Protein AF-A0A969PXU8-F1 (afdb_monomer)

Mean predicted aligned error: 13.39 Å

pLDDT: mean 80.65, std 22.44, range [31.7, 98.56]

Solvent-accessible surface area (backbone atoms only — not comparable to full-atom values): 7880 Å² total; per-residue (Å²): 137,86,68,88,88,67,75,77,94,73,88,88,85,81,63,38,62,77,35,95,88,60,63,35,86,68,60,78,78,59,92,95,39,87,59,50,32,66,61,58,35,50,55,51,89,84,74,46,69,45,58,30,22,62,40,24,93,85,37,44,62,36,71,68,16,22,51,54,22,42,55,50,35,52,50,54,50,51,53,52,53,53,53,52,53,51,52,53,52,53,63,62,53,56,70,74,69,76,79,75,79,82,74,77,90,78,80,77,81,78,76,83,88,81,78,89,82,94,75,90,131

Secondary structure (DSSP, 8-state):
---TT---S------GGG-TTTSSSS----TT-TTHHHHHHSPBTTTB---SGGG-SSS-SSHHHHHHHHHHHHHHHHHHHHHHHHHHHHHHHHHHHSS-----S--PPPPP---------

Nearest PDB structures (foldseek):
  2e1m-assembly1_C-2  TM=8.974E-01  e=4.714E-04  Streptomyces sp. X-119-6
  7xe3-assembly1_A  TM=9.377E-01  e=6.406E-03  Homo sapiens
  7u6l-assembly1_A  TM=8.501E-01  e=4.534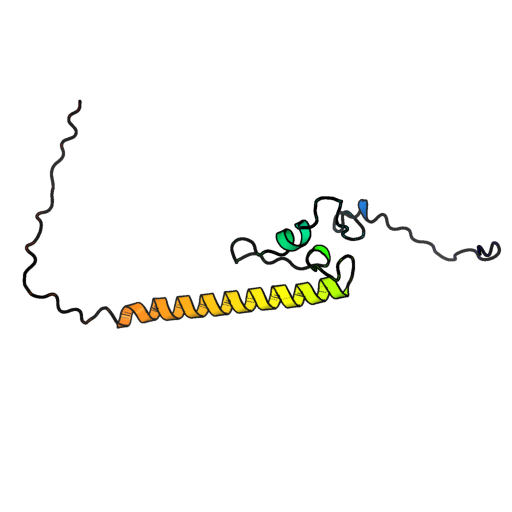E-02  Pseudomonas putida S16

Radius of gyration: 30.84 Å; Cα contacts (8 Å, |Δi|>4): 87; chains: 1; bounding box: 87×54×70 Å

Structure (mmCIF, N/CA/C/O backbone):
data_AF-A0A969PXU8-F1
#
_entry.id   AF-A0A969PXU8-F1
#
loop_
_atom_site.group_PDB
_atom_site.id
_atom_site.type_symbol
_atom_site.label_atom_id
_atom_site.label_alt_id
_atom_site.label_comp_id
_atom_site.label_asym_id
_atom_site.label_entity_id
_atom_site.label_seq_id
_atom_site.pdbx_PDB_ins_code
_atom_site.Cartn_x
_atom_site.Cartn_y
_atom_site.Cartn_z
_atom_site.occupancy
_atom_site.B_iso_or_equiv
_atom_site.auth_seq_id
_atom_site.auth_comp_id
_atom_site.auth_asym_id
_atom_site.auth_atom_id
_atom_site.pdbx_PDB_model_num
ATOM 1 N N . MET A 1 1 ? 29.656 -5.624 -17.798 1.00 49.03 1 MET A N 1
ATOM 2 C CA . MET A 1 1 ? 30.268 -6.638 -18.688 1.00 49.03 1 MET A CA 1
ATOM 3 C C . MET A 1 1 ? 29.172 -7.558 -19.209 1.00 49.03 1 MET A C 1
ATOM 5 O O . MET A 1 1 ? 28.490 -8.152 -18.389 1.00 49.03 1 MET A O 1
ATOM 9 N N . LYS A 1 2 ? 28.965 -7.652 -20.530 1.00 68.88 2 LYS A N 1
ATOM 10 C CA . LYS A 1 2 ? 28.112 -8.687 -21.147 1.00 68.88 2 LYS A CA 1
ATOM 11 C C . LYS A 1 2 ? 29.025 -9.839 -21.583 1.00 68.88 2 LYS A C 1
ATOM 13 O O . LYS A 1 2 ? 30.037 -9.561 -22.218 1.00 68.88 2 LYS A O 1
ATOM 18 N N . GLN A 1 3 ? 28.714 -11.084 -21.220 1.00 81.50 3 GLN A N 1
ATOM 19 C CA . GLN A 1 3 ? 29.463 -12.276 -21.643 1.00 81.50 3 GLN A CA 1
ATOM 20 C C . GLN A 1 3 ? 28.755 -12.911 -22.856 1.00 81.50 3 GLN A C 1
ATOM 22 O O . GLN A 1 3 ? 27.754 -13.594 -22.670 1.00 81.50 3 GLN A O 1
ATOM 27 N N . PRO A 1 4 ? 29.222 -12.678 -24.097 1.00 78.62 4 PRO A N 1
ATOM 28 C CA . PRO A 1 4 ? 28.472 -13.009 -25.317 1.00 78.62 4 PRO A CA 1
ATOM 29 C C . PRO A 1 4 ? 28.403 -14.508 -25.647 1.00 78.62 4 PRO A C 1
ATOM 31 O O . PRO A 1 4 ? 27.634 -14.899 -26.516 1.00 78.62 4 PRO A O 1
ATOM 34 N N . HIS A 1 5 ? 29.198 -15.345 -24.976 1.00 86.44 5 HIS A N 1
ATOM 35 C CA . HIS A 1 5 ? 29.208 -16.798 -25.176 1.00 86.44 5 HIS A CA 1
ATOM 36 C C . HIS A 1 5 ? 28.220 -17.543 -24.263 1.00 86.44 5 HIS A C 1
ATOM 38 O O . HIS A 1 5 ? 27.999 -18.735 -24.456 1.00 86.44 5 HIS A O 1
ATOM 44 N N . LEU A 1 6 ? 27.635 -16.866 -23.269 1.00 88.31 6 LEU A N 1
ATOM 45 C CA . LEU A 1 6 ? 26.601 -17.445 -22.418 1.00 88.31 6 LEU A CA 1
ATOM 46 C C . LEU A 1 6 ? 25.229 -17.204 -23.047 1.00 88.31 6 LEU A C 1
ATOM 48 O O . LEU A 1 6 ? 24.836 -16.061 -23.275 1.00 88.31 6 LEU A O 1
ATOM 52 N N . GLN A 1 7 ? 24.496 -18.287 -23.296 1.00 88.31 7 GLN A N 1
ATOM 53 C CA . GLN A 1 7 ? 23.106 -18.254 -23.750 1.00 88.31 7 GLN A CA 1
ATOM 54 C C . GLN A 1 7 ? 22.201 -18.684 -22.586 1.00 88.31 7 GLN A C 1
ATOM 56 O O . GLN A 1 7 ? 22.518 -19.676 -21.923 1.00 88.31 7 GLN A O 1
ATOM 61 N N . PRO A 1 8 ? 21.103 -17.966 -22.292 1.00 90.94 8 PRO A N 1
ATOM 62 C CA . PRO A 1 8 ? 20.192 -18.370 -21.229 1.00 90.94 8 PRO A CA 1
ATOM 63 C C . PRO A 1 8 ? 19.461 -19.658 -21.622 1.00 90.94 8 PRO A C 1
ATOM 65 O O . PRO A 1 8 ? 18.854 -19.730 -22.686 1.00 90.94 8 PRO A O 1
ATOM 68 N N . THR A 1 9 ? 19.465 -20.661 -20.741 1.00 95.88 9 THR A N 1
ATOM 69 C CA . THR A 1 9 ? 18.656 -21.882 -20.925 1.00 95.88 9 THR A CA 1
ATOM 70 C C . THR A 1 9 ? 17.158 -21.585 -20.826 1.00 95.88 9 THR A C 1
ATOM 72 O O . THR A 1 9 ? 16.341 -22.253 -21.450 1.00 95.88 9 THR A O 1
ATOM 75 N N . GLN A 1 10 ? 16.793 -20.566 -20.044 1.00 95.94 10 GLN A N 1
ATOM 76 C CA . GLN A 1 10 ? 15.427 -20.091 -19.871 1.00 95.94 10 GLN A CA 1
ATOM 77 C C . GLN A 1 10 ? 15.443 -18.587 -19.585 1.00 95.94 10 GLN A C 1
ATOM 79 O O . GLN A 1 10 ? 16.328 -18.090 -18.886 1.00 95.94 10 GLN A O 1
ATOM 84 N N . ALA A 1 11 ? 14.444 -17.874 -20.097 1.00 94.00 11 ALA A N 1
ATOM 85 C CA . ALA A 1 11 ? 14.200 -16.472 -19.789 1.00 94.00 11 ALA A CA 1
ATOM 86 C C . ALA A 1 11 ? 12.705 -16.253 -19.535 1.00 94.00 11 ALA A C 1
ATOM 88 O O . ALA A 1 11 ? 11.861 -16.846 -20.206 1.00 94.00 11 ALA A O 1
ATOM 89 N N . GLN A 1 12 ? 12.390 -15.402 -18.562 1.00 95.19 12 GLN A N 1
ATOM 90 C CA . GLN A 1 12 ? 11.034 -14.950 -18.272 1.00 95.19 12 GLN A CA 1
ATOM 91 C C . GLN A 1 1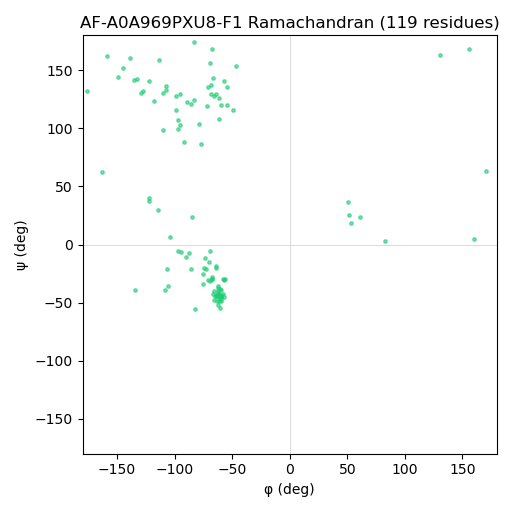2 ? 11.039 -13.438 -18.110 1.00 95.19 12 GLN A C 1
ATOM 93 O O . GLN A 1 12 ? 11.978 -12.860 -17.561 1.00 95.19 12 GLN A O 1
ATOM 98 N N . LEU A 1 13 ? 9.977 -12.812 -18.599 1.00 95.69 13 LEU A N 1
ATOM 99 C CA . LEU A 1 13 ? 9.755 -11.384 -18.496 1.00 95.69 13 LEU A CA 1
ATOM 100 C C . LEU A 1 13 ? 8.353 -11.174 -17.934 1.00 95.69 13 LEU A C 1
ATOM 102 O O . LEU A 1 13 ? 7.395 -11.772 -18.417 1.00 95.69 13 LEU A O 1
ATOM 106 N N . HIS A 1 14 ? 8.254 -10.334 -16.909 1.00 94.94 14 HIS A N 1
ATOM 107 C CA . HIS A 1 14 ? 6.992 -9.986 -16.270 1.00 94.94 14 HIS A CA 1
ATOM 108 C C . HIS A 1 14 ? 6.729 -8.492 -16.429 1.00 94.94 14 HIS A C 1
ATOM 110 O O . HIS A 1 14 ? 7.541 -7.658 -16.022 1.00 94.94 14 HIS A O 1
ATOM 116 N N . HIS A 1 15 ? 5.581 -8.165 -17.015 1.00 96.44 15 HIS A N 1
ATOM 117 C CA . HIS A 1 15 ? 5.099 -6.799 -17.157 1.00 96.44 15 HIS A CA 1
ATOM 118 C C . HIS A 1 15 ? 4.219 -6.439 -15.956 1.00 96.44 15 HIS A C 1
ATOM 120 O O . HIS A 1 15 ? 3.008 -6.617 -15.987 1.00 96.44 15 HIS A O 1
ATOM 126 N N . TRP A 1 16 ? 4.829 -5.929 -14.884 1.00 96.44 16 TRP A N 1
ATOM 127 C CA . TRP A 1 16 ? 4.119 -5.596 -13.638 1.00 96.44 16 TRP A CA 1
ATOM 128 C C . TRP A 1 16 ? 2.975 -4.590 -13.808 1.00 96.44 16 TRP A C 1
ATOM 130 O O . TRP A 1 16 ? 1.996 -4.649 -13.073 1.00 96.44 16 TRP A O 1
ATOM 140 N N . ASN A 1 17 ? 3.082 -3.686 -14.783 1.00 96.50 17 ASN A N 1
ATOM 141 C CA . ASN A 1 17 ? 2.036 -2.704 -15.077 1.00 96.50 17 ASN A CA 1
ATOM 142 C C . ASN A 1 17 ? 0.755 -3.350 -15.628 1.00 96.50 17 ASN A C 1
ATOM 144 O O . ASN A 1 17 ? -0.325 -2.800 -15.434 1.00 96.50 17 ASN A O 1
ATOM 148 N N . ASP A 1 18 ? 0.885 -4.503 -16.289 1.00 97.00 18 ASP A N 1
ATOM 149 C CA . ASP A 1 18 ? -0.226 -5.212 -16.931 1.00 97.00 18 ASP A CA 1
ATOM 150 C C . ASP A 1 18 ? -0.830 -6.287 -16.012 1.00 97.00 18 ASP A C 1
ATOM 152 O O . ASP A 1 18 ? -1.845 -6.899 -16.344 1.00 97.00 18 ASP A O 1
ATOM 156 N N . ASP A 1 19 ? -0.214 -6.534 -14.851 1.00 97.31 19 ASP A N 1
ATOM 157 C CA . ASP A 1 19 ? -0.726 -7.476 -13.862 1.00 97.31 19 ASP A CA 1
ATOM 158 C C . ASP A 1 19 ? -1.986 -6.890 -13.185 1.00 97.31 19 ASP A C 1
ATOM 160 O O . ASP A 1 19 ? -1.889 -5.856 -12.513 1.00 97.31 19 ASP A O 1
ATOM 164 N N . PRO A 1 20 ? -3.163 -7.544 -13.298 1.00 97.25 20 PRO A N 1
ATOM 165 C CA . PRO A 1 20 ? -4.431 -7.034 -12.767 1.00 97.25 20 PRO A CA 1
ATOM 166 C C . PRO A 1 20 ? -4.510 -7.026 -11.233 1.00 97.25 20 PRO A C 1
ATOM 168 O O . PRO A 1 20 ? -5.501 -6.553 -10.671 1.00 97.25 20 PRO A O 1
ATOM 171 N N . PHE A 1 21 ? -3.506 -7.572 -10.547 1.00 96.12 21 PHE A N 1
ATOM 172 C CA . PHE A 1 21 ? -3.399 -7.565 -9.092 1.00 96.12 21 PHE A CA 1
ATOM 173 C C . PHE A 1 21 ? -2.339 -6.588 -8.575 1.00 96.12 21 PHE A C 1
ATOM 175 O O . PHE A 1 21 ? -2.420 -6.195 -7.411 1.00 96.12 21 PHE A O 1
ATOM 182 N N . ALA A 1 22 ? -1.373 -6.184 -9.407 1.00 94.88 22 ALA A N 1
ATOM 183 C CA . ALA A 1 22 ? -0.281 -5.299 -8.998 1.00 94.88 22 ALA A CA 1
ATOM 184 C C . ALA A 1 22 ? -0.393 -3.883 -9.583 1.00 94.88 22 ALA A C 1
ATOM 186 O O . ALA A 1 22 ? -0.117 -2.915 -8.876 1.00 94.88 22 ALA A O 1
ATOM 187 N N . TYR A 1 23 ? -0.811 -3.747 -10.849 1.00 95.25 23 TYR A N 1
ATOM 188 C CA . TYR A 1 23 ? -0.883 -2.475 -11.591 1.00 95.25 23 TYR A CA 1
ATOM 189 C C . TYR A 1 23 ? 0.425 -1.657 -11.602 1.00 95.25 23 TYR A C 1
ATOM 191 O O . TYR A 1 23 ? 0.422 -0.451 -11.852 1.00 95.25 23 TYR A O 1
ATOM 199 N N . GLY A 1 24 ? 1.556 -2.296 -11.311 1.00 95.31 24 GLY A N 1
ATOM 200 C CA . GLY A 1 24 ? 2.847 -1.654 -11.116 1.00 95.31 24 GLY A CA 1
ATOM 201 C C . GLY A 1 24 ? 3.776 -2.499 -10.251 1.00 95.31 24 GLY A C 1
ATOM 202 O O . GLY A 1 24 ? 3.369 -3.487 -9.648 1.00 95.31 24 GLY A O 1
ATOM 203 N N . ALA A 1 25 ? 5.056 -2.124 -10.213 1.00 94.06 25 ALA A N 1
ATOM 204 C CA . ALA A 1 25 ? 6.060 -2.875 -9.459 1.00 94.06 25 ALA A CA 1
ATOM 205 C C . ALA A 1 25 ? 6.068 -2.506 -7.966 1.00 94.06 25 ALA A C 1
ATOM 207 O O . ALA A 1 25 ? 5.951 -3.374 -7.107 1.00 94.06 25 ALA A O 1
ATOM 208 N N . TYR A 1 26 ? 6.233 -1.220 -7.655 1.00 91.75 26 TYR A N 1
ATOM 209 C CA . TYR A 1 26 ? 6.305 -0.711 -6.285 1.00 91.75 26 TYR A CA 1
ATOM 210 C C . TYR A 1 26 ? 5.969 0.781 -6.226 1.00 91.75 26 TYR A C 1
ATOM 212 O O . TYR A 1 26 ? 6.011 1.503 -7.224 1.00 91.75 26 TYR A O 1
ATOM 220 N N . THR A 1 27 ? 5.646 1.251 -5.025 1.00 93.06 27 THR A N 1
ATOM 221 C CA . THR A 1 27 ? 5.111 2.592 -4.782 1.00 93.06 27 THR A CA 1
ATOM 222 C C . THR A 1 27 ? 6.209 3.640 -4.691 1.00 93.06 27 THR A C 1
ATOM 224 O O . THR A 1 27 ? 7.026 3.595 -3.775 1.00 93.06 27 THR A O 1
ATOM 227 N N . TYR A 1 28 ? 6.147 4.684 -5.508 1.00 92.69 28 TYR A N 1
ATOM 228 C CA . TYR A 1 28 ? 6.958 5.891 -5.333 1.00 92.69 28 TYR A CA 1
ATOM 229 C C . TYR A 1 28 ? 6.073 7.096 -4.993 1.00 92.69 28 TYR A C 1
ATOM 231 O O . TYR A 1 28 ? 4.872 7.093 -5.261 1.00 92.69 28 TYR A O 1
ATOM 239 N N . THR A 1 29 ? 6.668 8.129 -4.400 1.00 93.12 29 THR A N 1
ATOM 240 C CA . THR A 1 29 ? 5.966 9.383 -4.108 1.00 93.12 29 THR A CA 1
ATOM 241 C C . THR A 1 29 ? 6.301 10.403 -5.199 1.00 93.12 29 THR A C 1
ATOM 243 O O . THR A 1 29 ? 7.473 10.766 -5.321 1.00 93.12 29 THR A O 1
ATOM 246 N N . PRO A 1 30 ? 5.333 10.859 -6.014 1.00 93.88 30 PRO A N 1
ATOM 247 C CA . PRO A 1 30 ? 5.581 11.940 -6.959 1.00 93.88 30 PRO A CA 1
ATOM 248 C C . PRO A 1 30 ? 5.805 13.275 -6.220 1.00 93.88 30 PRO A C 1
ATOM 250 O O . PRO A 1 30 ? 5.334 13.434 -5.090 1.00 93.88 30 PRO A O 1
ATOM 253 N N . PRO A 1 31 ? 6.497 14.252 -6.836 1.00 96.25 31 PRO A N 1
ATOM 254 C CA . PRO A 1 31 ? 6.661 15.583 -6.251 1.00 96.25 31 PRO A CA 1
ATOM 255 C C . PRO A 1 31 ? 5.312 16.228 -5.898 1.00 96.25 31 PRO A C 1
ATOM 257 O O . PRO A 1 31 ? 4.382 16.175 -6.703 1.00 96.25 31 PRO A O 1
ATOM 260 N N . GLY A 1 32 ? 5.204 16.836 -4.713 1.00 96.88 32 GLY A N 1
ATOM 261 C CA . GLY A 1 32 ? 3.970 17.466 -4.227 1.00 96.88 32 GLY A CA 1
ATOM 262 C C . GLY A 1 32 ? 2.960 16.508 -3.583 1.00 96.88 32 GLY A C 1
ATOM 263 O O . GLY A 1 32 ? 1.864 16.932 -3.222 1.00 96.88 32 GLY A O 1
ATOM 264 N N . ALA A 1 33 ? 3.293 15.220 -3.451 1.00 95.06 33 ALA A N 1
ATOM 265 C CA . ALA A 1 33 ? 2.453 14.206 -2.811 1.00 95.06 33 ALA A CA 1
ATOM 266 C C . ALA A 1 33 ? 3.072 13.654 -1.514 1.00 95.06 33 ALA A C 1
ATOM 268 O O . ALA A 1 33 ? 2.837 12.504 -1.143 1.00 95.06 33 ALA A O 1
ATOM 269 N N . GLU A 1 34 ? 3.864 14.458 -0.803 1.00 93.25 34 GLU A N 1
ATOM 270 C CA . GLU A 1 34 ? 4.648 14.041 0.368 1.00 93.25 34 GLU A CA 1
ATOM 271 C C . GLU A 1 34 ? 3.771 13.433 1.474 1.00 93.25 34 GLU A C 1
ATOM 273 O O . GLU A 1 34 ? 4.196 12.532 2.193 1.00 93.25 34 GLU A O 1
ATOM 278 N N . GLN A 1 35 ? 2.517 13.884 1.577 1.00 95.31 35 GLN A N 1
ATOM 279 C CA . GLN A 1 35 ? 1.551 13.417 2.575 1.00 95.31 35 GLN A CA 1
ATOM 280 C C . GLN A 1 35 ? 0.742 12.186 2.140 1.00 95.31 35 GLN A C 1
ATOM 282 O O . GLN A 1 35 ? -0.007 11.636 2.948 1.00 95.31 35 GLN A O 1
ATOM 287 N N . ALA A 1 36 ? 0.859 11.734 0.888 1.00 94.88 36 ALA A N 1
ATOM 288 C CA . ALA A 1 36 ? -0.017 10.699 0.338 1.00 94.88 36 ALA A CA 1
ATOM 289 C C . ALA A 1 36 ? 0.052 9.378 1.122 1.00 94.88 36 ALA A C 1
ATOM 291 O O . ALA A 1 36 ? -0.983 8.759 1.357 1.00 94.88 36 ALA A O 1
ATOM 292 N N . ARG A 1 37 ? 1.2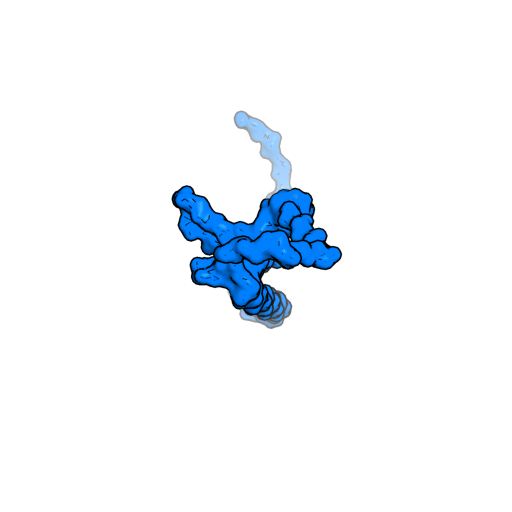45 8.972 1.580 1.00 94.81 37 ARG A N 1
ATOM 293 C CA . ARG A 1 37 ? 1.429 7.735 2.365 1.00 94.81 37 ARG A CA 1
ATOM 294 C C . ARG A 1 37 ? 0.751 7.812 3.723 1.00 94.81 37 ARG A C 1
ATOM 296 O O . ARG A 1 37 ? -0.010 6.913 4.0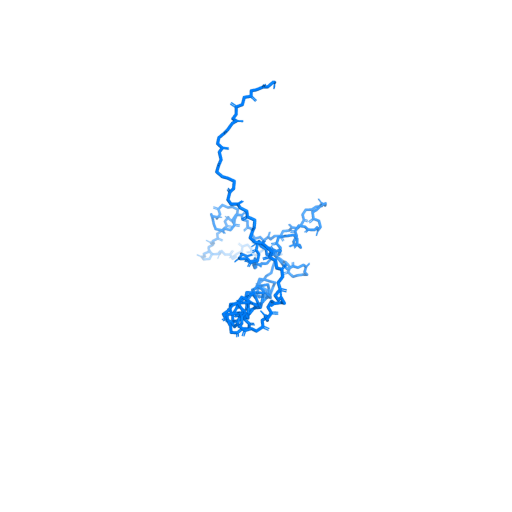74 1.00 94.81 37 ARG A O 1
ATOM 303 N N . TYR A 1 38 ? 0.967 8.916 4.436 1.00 94.88 38 TYR A N 1
ATOM 304 C CA . TYR A 1 38 ? 0.331 9.171 5.722 1.00 94.88 38 TYR A CA 1
ATOM 305 C C . TYR A 1 38 ? -1.197 9.138 5.606 1.00 94.88 38 TYR A C 1
ATOM 307 O O . TYR A 1 38 ? -1.871 8.499 6.413 1.00 94.88 38 TYR A O 1
ATOM 315 N N . LEU A 1 39 ? -1.745 9.788 4.573 1.00 95.94 39 LEU A N 1
ATOM 316 C CA . LEU A 1 39 ? -3.183 9.793 4.307 1.00 95.94 39 LEU A CA 1
ATOM 317 C C . LEU A 1 39 ? -3.704 8.391 3.964 1.00 95.94 39 LEU A C 1
ATOM 319 O O . LEU A 1 39 ? -4.723 7.973 4.510 1.00 95.94 39 LEU A O 1
ATOM 323 N N . LEU A 1 40 ? -2.991 7.645 3.115 1.00 95.81 40 LEU A N 1
ATOM 324 C CA . LEU A 1 40 ? -3.341 6.273 2.738 1.00 95.81 40 LEU A CA 1
ATOM 325 C C . LEU A 1 40 ? -3.318 5.313 3.936 1.00 95.81 40 LEU A C 1
ATOM 327 O O . LEU A 1 40 ? -4.138 4.402 4.017 1.00 95.81 40 LEU A O 1
ATOM 331 N N . ALA A 1 41 ? -2.397 5.510 4.879 1.00 97.25 41 ALA A N 1
ATOM 332 C CA . ALA A 1 41 ? -2.279 4.676 6.068 1.00 97.25 41 ALA A CA 1
ATOM 333 C C . ALA A 1 41 ? -3.438 4.866 7.068 1.00 97.25 41 ALA A C 1
ATOM 335 O O . ALA A 1 41 ? -3.609 4.026 7.956 1.00 97.25 41 ALA A O 1
ATOM 336 N N . GLN A 1 42 ? -4.236 5.936 6.949 1.00 97.38 42 GLN A N 1
ATOM 337 C CA . GLN A 1 42 ? -5.300 6.228 7.909 1.00 97.38 42 GLN A CA 1
ATOM 338 C C . GLN A 1 42 ? -6.486 5.258 7.806 1.00 97.38 42 GLN A C 1
ATOM 340 O O . GLN A 1 42 ? -6.990 4.994 6.713 1.00 97.38 42 GLN A O 1
ATOM 345 N N . PRO A 1 43 ? -7.014 4.764 8.939 1.00 97.19 43 PRO A N 1
ATOM 346 C CA . PRO A 1 43 ? -8.166 3.875 8.923 1.00 97.19 43 PRO A CA 1
ATOM 347 C C . PRO A 1 43 ? -9.441 4.600 8.480 1.00 97.19 43 PRO A C 1
ATOM 349 O O . PRO A 1 43 ? -9.781 5.677 8.972 1.00 97.19 43 PRO A O 1
ATOM 352 N N . LEU A 1 44 ? -10.232 3.952 7.624 1.00 97.31 44 LEU A N 1
ATOM 353 C CA . LEU A 1 44 ? -11.527 4.468 7.196 1.00 97.31 44 LEU A CA 1
ATOM 354 C C . LEU A 1 44 ? -12.618 4.074 8.201 1.00 97.31 44 LEU A C 1
ATOM 356 O O . LEU A 1 44 ? -12.875 2.891 8.463 1.00 97.31 44 LEU A O 1
ATOM 360 N N . ALA A 1 45 ? -13.273 5.092 8.768 1.00 94.38 45 ALA A N 1
ATOM 361 C CA . ALA A 1 45 ? -14.388 4.973 9.712 1.00 94.38 45 ALA A CA 1
ATOM 362 C C . ALA A 1 45 ? -14.117 4.038 10.913 1.00 94.38 45 ALA A C 1
ATOM 364 O O . ALA A 1 45 ? -15.056 3.480 11.491 1.00 94.38 45 ALA A O 1
ATOM 365 N N . ASN A 1 46 ? -12.844 3.846 11.288 1.00 92.56 46 ASN A N 1
ATOM 366 C CA . ASN A 1 46 ? -12.407 2.888 12.313 1.00 92.56 46 ASN A CA 1
ATOM 367 C C . ASN A 1 46 ? -12.976 1.470 12.098 1.00 92.56 46 ASN A C 1
ATOM 369 O O . ASN A 1 46 ? -13.383 0.795 13.056 1.00 92.56 46 ASN A O 1
ATOM 373 N N . ARG A 1 47 ? -13.090 1.061 10.828 1.00 94.62 47 ARG A N 1
ATOM 374 C CA . ARG A 1 47 ? -13.652 -0.226 10.389 1.00 94.62 47 ARG A CA 1
ATOM 375 C C . ARG A 1 47 ? -12.790 -0.902 9.334 1.00 94.62 47 ARG A C 1
ATOM 377 O O . ARG A 1 47 ? -12.651 -2.118 9.390 1.00 94.62 47 ARG A O 1
ATOM 384 N N . VAL A 1 48 ? -12.233 -0.126 8.408 1.00 97.25 48 VAL A N 1
ATOM 385 C CA . VAL A 1 48 ? -11.284 -0.601 7.399 1.00 97.25 48 VAL A CA 1
ATOM 386 C C . VAL A 1 48 ? -9.916 -0.030 7.747 1.00 97.25 48 VAL A C 1
ATOM 388 O O . VAL A 1 48 ? -9.799 1.162 8.022 1.00 97.25 48 VAL A O 1
ATOM 391 N N . PHE A 1 49 ? -8.907 -0.892 7.770 1.00 98.06 49 PHE A N 1
ATOM 392 C CA . PHE A 1 49 ? -7.530 -0.556 8.117 1.00 98.06 49 PHE A CA 1
ATOM 393 C C . PHE A 1 49 ? -6.640 -0.936 6.938 1.00 98.06 49 PHE A C 1
ATOM 395 O O . PHE A 1 49 ? -6.871 -1.973 6.314 1.00 98.06 49 PHE A O 1
ATOM 402 N N . TRP A 1 50 ? -5.643 -0.107 6.641 1.00 98.00 50 TRP A N 1
ATOM 403 C CA . TRP A 1 50 ? -4.768 -0.293 5.487 1.00 98.00 50 TRP A CA 1
ATOM 404 C C . TRP A 1 50 ? -3.380 -0.760 5.916 1.00 98.00 50 TRP A C 1
ATOM 406 O O . TRP A 1 50 ? -2.786 -0.235 6.864 1.00 98.00 50 TRP A O 1
ATOM 416 N N . ALA A 1 51 ? -2.866 -1.739 5.180 1.00 98.00 51 ALA A N 1
ATOM 417 C CA . ALA A 1 51 ? -1.521 -2.276 5.306 1.00 98.00 51 ALA A CA 1
ATOM 418 C C . ALA A 1 51 ? -0.940 -2.525 3.912 1.00 98.00 51 ALA A C 1
ATOM 420 O O . ALA A 1 51 ? -1.680 -2.643 2.936 1.00 98.00 51 ALA A O 1
ATOM 421 N N . GLY A 1 52 ? 0.383 -2.621 3.838 1.00 97.44 52 GLY A N 1
ATOM 422 C CA . GLY A 1 52 ? 1.121 -2.783 2.592 1.00 97.44 52 GLY A CA 1
ATOM 423 C C . GLY A 1 52 ? 2.258 -1.777 2.495 1.00 97.44 52 GLY A C 1
ATOM 424 O O . GLY A 1 52 ? 2.282 -0.768 3.203 1.00 97.44 52 GLY A O 1
ATOM 425 N N . GLU A 1 53 ? 3.205 -2.048 1.600 1.00 97.31 53 GLU A N 1
ATOM 426 C CA . GLU A 1 53 ? 4.419 -1.238 1.443 1.00 97.31 53 GLU A CA 1
ATOM 427 C C . GLU A 1 53 ? 4.147 0.247 1.161 1.00 97.31 53 GLU A C 1
ATOM 429 O O . GLU A 1 53 ? 4.911 1.109 1.585 1.00 97.31 53 GLU A O 1
ATOM 434 N N . ALA A 1 54 ? 3.023 0.562 0.514 1.00 96.75 54 ALA A N 1
ATOM 435 C CA . ALA A 1 54 ? 2.605 1.925 0.218 1.00 96.75 54 ALA A CA 1
ATOM 436 C C . ALA A 1 54 ? 2.310 2.755 1.481 1.00 96.75 54 ALA A C 1
ATOM 438 O O . ALA A 1 54 ? 2.321 3.982 1.417 1.00 96.75 54 ALA A O 1
ATOM 439 N N . THR A 1 55 ? 2.058 2.092 2.615 1.00 96.94 55 THR A N 1
ATOM 440 C CA . THR A 1 55 ? 1.590 2.696 3.874 1.00 96.94 55 THR A CA 1
ATOM 441 C C . THR A 1 55 ? 2.677 2.828 4.946 1.00 96.94 55 THR A C 1
ATOM 443 O O . THR A 1 55 ? 2.361 3.163 6.088 1.00 96.94 55 THR A O 1
ATOM 446 N N . ASP A 1 56 ? 3.939 2.520 4.620 1.00 96.12 56 ASP A N 1
ATOM 447 C CA . ASP A 1 56 ? 5.085 2.782 5.500 1.00 96.12 56 ASP A CA 1
ATOM 448 C C . ASP A 1 56 ? 5.773 4.081 5.061 1.00 96.12 56 ASP A C 1
ATOM 450 O O . ASP A 1 56 ? 6.113 4.246 3.889 1.00 96.12 56 ASP A O 1
ATOM 454 N N . ASP A 1 57 ? 5.982 5.003 5.999 1.00 92.38 57 ASP A N 1
ATOM 455 C CA . ASP A 1 57 ? 6.585 6.307 5.706 1.00 92.38 57 ASP A CA 1
ATOM 456 C C . ASP A 1 57 ? 8.101 6.229 5.467 1.00 92.38 57 ASP A C 1
ATOM 458 O O . ASP A 1 57 ? 8.661 7.079 4.779 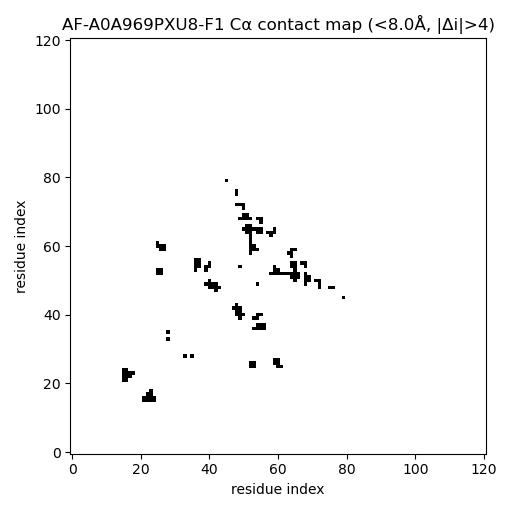1.00 92.38 57 ASP A O 1
ATOM 462 N N . LEU A 1 58 ? 8.781 5.222 6.026 1.00 92.62 58 LEU A N 1
ATOM 463 C CA . LEU A 1 58 ? 10.244 5.099 5.971 1.00 92.62 58 LEU A CA 1
ATOM 464 C C . LEU A 1 58 ? 10.697 4.009 5.006 1.00 92.62 58 LEU A C 1
ATOM 466 O O . LEU A 1 58 ? 11.737 4.120 4.365 1.00 92.62 58 LEU A O 1
ATOM 470 N N . TRP A 1 59 ? 9.920 2.938 4.938 1.00 93.75 59 TRP A N 1
ATOM 471 C CA . TRP A 1 59 ? 10.314 1.675 4.337 1.00 93.75 59 TRP A CA 1
ATOM 472 C C . TRP A 1 59 ? 9.373 1.270 3.205 1.00 93.75 59 TRP A C 1
ATOM 474 O O . TRP A 1 59 ? 9.014 0.103 3.056 1.00 93.75 59 TRP A O 1
ATOM 484 N N . PHE A 1 60 ? 8.952 2.236 2.401 1.00 93.44 60 PHE A N 1
ATOM 485 C CA . PHE A 1 60 ? 8.174 1.964 1.203 1.00 93.44 60 PHE A CA 1
ATOM 486 C C . PHE A 1 60 ? 8.989 1.234 0.128 1.00 93.44 60 PHE A C 1
ATOM 488 O O . PHE A 1 60 ? 10.210 1.124 0.230 1.00 93.44 60 PHE A O 1
ATOM 495 N N . SER A 1 61 ? 8.317 0.721 -0.907 1.00 95.44 61 SER A N 1
ATOM 496 C CA . SER A 1 61 ? 8.963 -0.062 -1.975 1.00 95.44 61 SER A CA 1
ATOM 497 C C . SER A 1 61 ? 9.653 -1.345 -1.480 1.00 95.44 61 SER A C 1
ATOM 499 O O . SER A 1 61 ? 10.619 -1.804 -2.090 1.00 95.44 61 SER A O 1
ATOM 501 N N . SER A 1 62 ? 9.233 -1.894 -0.332 1.00 96.88 62 SER A N 1
ATOM 502 C CA . SER A 1 62 ? 9.953 -2.975 0.345 1.00 96.88 62 SER A CA 1
ATOM 503 C C . SER A 1 62 ? 9.046 -3.994 1.039 1.00 96.88 62 SER A C 1
ATOM 505 O O . SER A 1 62 ? 7.972 -3.683 1.566 1.00 96.88 62 SER A O 1
ATOM 507 N N . VAL A 1 63 ? 9.552 -5.225 1.141 1.00 97.81 63 VAL A N 1
ATOM 508 C CA . VAL A 1 63 ? 8.887 -6.322 1.861 1.00 97.81 63 VAL A CA 1
ATOM 509 C C . VAL A 1 63 ? 8.810 -6.045 3.367 1.00 97.81 63 VAL A C 1
ATOM 511 O O . VAL A 1 63 ? 7.783 -6.309 3.991 1.00 97.81 63 VAL A O 1
ATOM 514 N N . HIS A 1 64 ? 9.859 -5.480 3.976 1.00 97.62 64 HIS A N 1
ATOM 515 C CA . HIS A 1 64 ? 9.844 -5.205 5.416 1.00 97.62 64 HIS A CA 1
ATOM 516 C C . HIS A 1 64 ? 8.867 -4.077 5.786 1.00 97.62 64 HIS A C 1
ATOM 518 O O . HIS A 1 64 ? 8.278 -4.122 6.865 1.00 97.62 64 HIS A O 1
ATOM 524 N N . GLY A 1 65 ? 8.642 -3.094 4.905 1.00 97.50 65 GLY A N 1
ATOM 525 C CA . GLY A 1 65 ? 7.600 -2.079 5.095 1.00 97.50 65 GLY A CA 1
ATOM 526 C C . GLY A 1 65 ? 6.197 -2.678 5.033 1.00 97.50 65 GLY A C 1
ATOM 527 O O . GLY A 1 65 ? 5.357 -2.394 5.890 1.00 97.50 65 GLY A O 1
ATOM 528 N N . ALA A 1 66 ? 5.952 -3.588 4.083 1.00 98.12 66 ALA A N 1
ATOM 529 C CA . ALA A 1 66 ? 4.694 -4.334 4.021 1.00 98.12 66 ALA A CA 1
ATOM 530 C C . ALA A 1 66 ? 4.446 -5.151 5.303 1.00 98.12 66 ALA A C 1
ATOM 532 O O . ALA A 1 66 ? 3.354 -5.107 5.868 1.00 98.12 66 ALA A O 1
ATOM 533 N N . TYR A 1 67 ? 5.475 -5.832 5.813 1.00 98.44 67 TYR A N 1
ATOM 534 C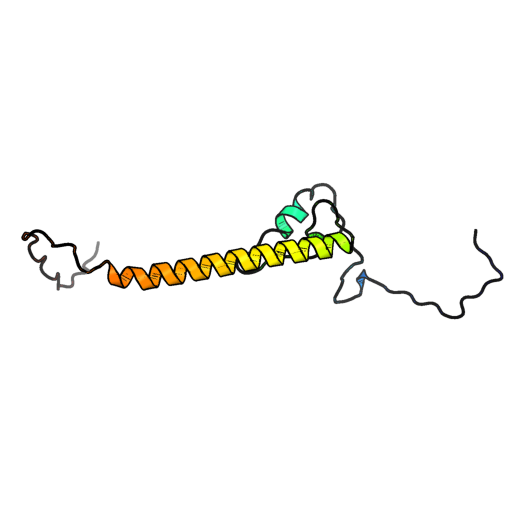 CA . TYR A 1 67 ? 5.384 -6.593 7.060 1.00 98.44 67 TYR A CA 1
ATOM 535 C C . TYR A 1 67 ? 5.062 -5.696 8.269 1.00 98.44 67 TYR A C 1
ATOM 537 O O . TYR A 1 67 ? 4.083 -5.925 8.983 1.00 98.44 67 TYR A O 1
ATOM 545 N N . ARG A 1 68 ? 5.841 -4.623 8.467 1.00 98.12 68 ARG A N 1
ATOM 546 C CA . ARG A 1 68 ? 5.671 -3.679 9.587 1.00 98.12 68 ARG A CA 1
ATOM 547 C C . ARG A 1 68 ? 4.287 -3.036 9.607 1.00 98.12 68 ARG A C 1
ATOM 549 O O . ARG A 1 68 ? 3.678 -2.885 10.668 1.00 98.12 68 ARG A O 1
ATOM 556 N N . THR A 1 69 ? 3.783 -2.642 8.440 1.00 98.38 69 THR A N 1
ATOM 557 C CA . THR A 1 69 ? 2.451 -2.035 8.317 1.00 98.38 69 THR A CA 1
ATOM 558 C C . THR A 1 69 ? 1.333 -3.049 8.540 1.00 98.38 69 THR A C 1
ATOM 560 O O . THR A 1 69 ? 0.306 -2.689 9.113 1.00 98.38 69 THR A O 1
ATOM 563 N N . GLY A 1 70 ? 1.551 -4.324 8.204 1.00 98.44 70 GLY A N 1
ATOM 564 C CA . GLY A 1 70 ? 0.672 -5.426 8.595 1.00 98.44 70 GLY A CA 1
ATOM 565 C C . GLY A 1 70 ? 0.550 -5.563 10.116 1.00 98.44 70 GLY A C 1
ATOM 566 O O . GLY A 1 70 ? -0.560 -5.577 10.652 1.00 98.44 70 GLY A O 1
ATOM 567 N N . GLU A 1 71 ? 1.675 -5.570 10.837 1.00 98.56 71 GLU A N 1
ATOM 568 C CA . GLU A 1 71 ? 1.670 -5.594 12.308 1.00 98.56 71 GLU A CA 1
ATOM 569 C C . GLU A 1 71 ? 1.004 -4.348 12.911 1.00 98.56 71 GLU A C 1
ATOM 571 O O . GLU A 1 71 ? 0.306 -4.438 13.927 1.00 98.56 71 GLU A O 1
ATOM 576 N N . ARG A 1 72 ? 1.208 -3.174 12.298 1.00 98.12 72 ARG A N 1
ATOM 577 C CA . ARG A 1 72 ? 0.537 -1.925 12.687 1.00 98.12 72 ARG A CA 1
ATOM 578 C C . ARG A 1 72 ? -0.982 -2.052 12.549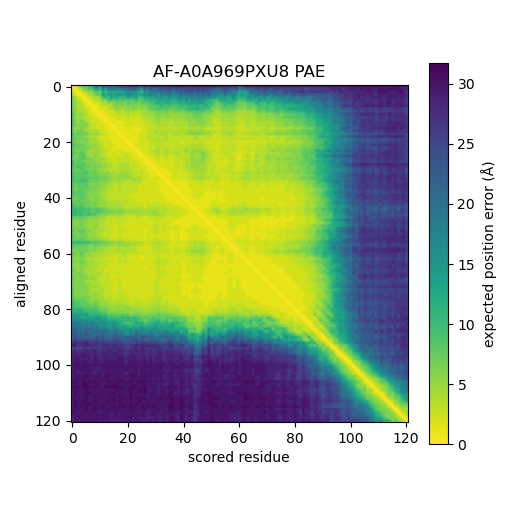 1.00 98.12 72 ARG A C 1
ATOM 580 O O . ARG A 1 72 ? -1.683 -1.856 13.541 1.00 98.12 72 ARG A O 1
ATOM 587 N N . ALA A 1 73 ? -1.483 -2.433 11.375 1.00 98.25 73 ALA A N 1
ATOM 588 C CA . ALA A 1 73 ? -2.917 -2.579 11.129 1.00 98.25 73 ALA A CA 1
ATOM 589 C C . ALA A 1 73 ? -3.556 -3.637 12.048 1.00 98.25 73 ALA A C 1
ATOM 591 O O . ALA A 1 73 ? -4.641 -3.424 12.589 1.00 98.25 73 ALA A O 1
ATOM 592 N N . ALA A 1 74 ? -2.861 -4.749 12.315 1.00 98.31 74 ALA A N 1
ATOM 593 C CA . ALA A 1 74 ? -3.322 -5.757 13.269 1.00 98.31 74 ALA A CA 1
ATOM 594 C C . ALA A 1 74 ? -3.496 -5.178 14.686 1.00 98.31 74 ALA A C 1
ATOM 596 O O . ALA A 1 74 ? -4.518 -5.420 15.338 1.00 98.31 74 ALA A O 1
ATOM 597 N N . ARG A 1 75 ? -2.538 -4.368 15.160 1.00 98.25 75 ARG A N 1
ATOM 598 C CA . ARG A 1 75 ? -2.638 -3.673 16.456 1.00 98.25 75 ARG A CA 1
ATOM 599 C C . ARG A 1 75 ? -3.810 -2.692 16.497 1.00 98.25 75 ARG A C 1
ATOM 601 O O . ARG A 1 75 ? -4.539 -2.672 17.489 1.00 98.25 75 ARG A O 1
ATOM 608 N N . GLU A 1 76 ? -4.028 -1.929 15.430 1.00 97.62 76 GLU A N 1
ATOM 609 C CA . GLU A 1 76 ? -5.158 -0.996 15.310 1.00 97.62 76 GLU A CA 1
ATOM 610 C C . GLU A 1 76 ? -6.512 -1.728 15.386 1.00 97.62 76 GLU A C 1
ATOM 612 O O . GLU A 1 76 ? -7.403 -1.331 16.147 1.00 97.62 76 GLU A O 1
ATOM 617 N N . ILE A 1 77 ? -6.646 -2.859 14.682 1.00 97.75 77 ILE A N 1
ATOM 618 C CA . ILE A 1 77 ? -7.840 -3.715 14.725 1.00 97.75 77 ILE A CA 1
ATOM 619 C C . ILE A 1 77 ? -8.072 -4.259 16.139 1.00 97.75 77 ILE A C 1
ATOM 621 O O . ILE A 1 77 ? -9.187 -4.169 16.662 1.00 97.75 77 ILE A O 1
ATOM 625 N N . MET A 1 78 ? -7.036 -4.803 16.786 1.00 97.44 78 MET A N 1
ATOM 626 C CA . MET A 1 78 ? -7.151 -5.345 18.144 1.00 97.44 78 MET A CA 1
ATOM 627 C C . MET A 1 78 ? -7.589 -4.275 19.148 1.00 97.44 78 MET A C 1
ATOM 629 O O . MET A 1 78 ? -8.510 -4.513 19.936 1.00 97.44 78 MET A O 1
ATOM 633 N N . ALA A 1 79 ? -6.995 -3.080 19.082 1.00 95.81 79 ALA A N 1
ATOM 634 C CA . ALA A 1 79 ? -7.384 -1.948 19.917 1.00 95.81 79 ALA A CA 1
ATOM 635 C C . ALA A 1 79 ? -8.857 -1.567 19.693 1.00 95.81 79 ALA A C 1
ATOM 637 O O . ALA A 1 79 ? -9.621 -1.403 20.652 1.00 95.81 79 ALA A O 1
ATOM 638 N N . ARG A 1 80 ? -9.302 -1.514 18.431 1.00 95.50 80 ARG A N 1
ATOM 639 C CA . ARG A 1 80 ? -10.693 -1.201 18.084 1.00 95.50 80 ARG A CA 1
ATOM 640 C C . ARG A 1 80 ? -11.679 -2.244 18.610 1.00 95.50 80 ARG A C 1
ATOM 642 O O . ARG A 1 80 ? -12.739 -1.881 19.136 1.00 95.50 80 ARG A O 1
ATOM 649 N N . VAL A 1 81 ? -11.352 -3.529 18.480 1.00 94.44 81 VAL A N 1
ATOM 650 C CA . VAL A 1 81 ? -12.175 -4.635 18.991 1.00 94.44 81 VAL A CA 1
ATOM 651 C C . VAL A 1 81 ? -12.267 -4.576 20.516 1.00 94.44 81 VAL A C 1
ATOM 653 O O . VAL A 1 81 ? -13.367 -4.698 21.064 1.00 94.44 81 VAL A O 1
ATOM 656 N N . ALA A 1 82 ? -11.151 -4.332 21.206 1.00 92.25 82 ALA A N 1
ATOM 657 C CA . ALA A 1 82 ? -11.125 -4.178 22.658 1.00 92.25 82 ALA A CA 1
ATOM 658 C C . ALA A 1 82 ? -12.007 -3.007 23.124 1.00 92.25 82 ALA A C 1
ATOM 660 O O . ALA A 1 82 ? -12.857 -3.181 24.001 1.00 92.25 82 ALA A O 1
ATOM 661 N N . GLN A 1 83 ? -11.897 -1.843 22.476 1.00 89.44 83 GLN A N 1
ATOM 662 C CA . GLN A 1 83 ? -12.730 -0.676 22.776 1.00 89.44 83 GLN A CA 1
ATOM 663 C C . GLN A 1 83 ? -14.224 -0.968 22.567 1.00 89.44 83 GLN A C 1
ATOM 665 O O . GLN A 1 83 ? -15.051 -0.638 23.419 1.00 89.44 83 GLN A O 1
ATOM 670 N N . LYS A 1 84 ? -14.587 -1.637 21.464 1.00 86.69 84 LYS A N 1
ATOM 671 C CA . LYS A 1 84 ? -15.982 -2.012 21.182 1.00 86.69 84 LYS A CA 1
ATOM 672 C C . LYS A 1 84 ? -16.537 -2.963 22.248 1.00 86.69 84 LYS A C 1
ATOM 674 O O . LYS A 1 84 ? -17.678 -2.798 22.677 1.00 86.69 84 LYS A O 1
ATOM 679 N N . ARG A 1 85 ? -15.734 -3.927 22.716 1.00 84.12 85 ARG A N 1
ATOM 680 C CA . ARG A 1 85 ? -16.111 -4.845 23.808 1.00 84.12 85 ARG A CA 1
ATOM 681 C C . ARG A 1 85 ? -16.383 -4.094 25.113 1.00 84.12 85 ARG A C 1
ATOM 683 O O . ARG A 1 85 ? -17.391 -4.364 25.766 1.00 84.12 85 ARG A O 1
ATOM 690 N N . LEU A 1 86 ? -15.533 -3.128 25.463 1.00 82.38 86 LEU A N 1
ATOM 691 C CA . LEU A 1 86 ? -15.727 -2.283 26.645 1.00 82.38 86 LEU A CA 1
ATOM 692 C C . LEU A 1 86 ? -17.013 -1.453 26.552 1.00 82.38 86 LEU A C 1
ATOM 694 O O . LEU A 1 86 ? -17.797 -1.447 27.500 1.00 82.38 86 LEU A O 1
ATOM 698 N N . GLN A 1 87 ? -17.273 -0.826 25.402 1.00 77.19 87 GLN A N 1
ATOM 699 C CA . GLN A 1 87 ? -18.494 -0.046 25.175 1.00 77.19 87 GLN A CA 1
ATOM 700 C C . GLN A 1 87 ? -19.763 -0.896 25.334 1.00 77.19 87 GLN A C 1
ATOM 702 O O . GLN A 1 87 ? -20.702 -0.476 26.007 1.00 77.19 87 GLN A O 1
ATOM 707 N N . ILE A 1 88 ? -19.786 -2.114 24.779 1.00 75.00 88 ILE A N 1
ATOM 708 C CA . ILE A 1 88 ? -20.927 -3.034 24.921 1.00 75.00 88 ILE A CA 1
ATOM 709 C C . ILE A 1 88 ? -21.146 -3.418 26.390 1.00 75.00 88 ILE A C 1
ATOM 711 O O . ILE A 1 88 ? -22.287 -3.446 26.852 1.00 75.00 88 ILE A O 1
ATOM 715 N N . ARG A 1 89 ? -20.068 -3.691 27.138 1.00 70.88 89 ARG A N 1
ATOM 716 C CA . ARG A 1 89 ? -20.156 -4.039 28.562 1.00 70.88 89 ARG A CA 1
ATOM 717 C C . ARG A 1 89 ? -20.734 -2.889 29.387 1.00 70.88 89 ARG A C 1
ATOM 719 O O . ARG A 1 89 ? -21.676 -3.114 30.137 1.00 70.88 89 ARG A O 1
ATOM 726 N N . VAL A 1 90 ? -20.230 -1.666 29.206 1.00 68.50 90 VAL A N 1
ATOM 727 C CA . VAL A 1 90 ? -20.749 -0.472 29.901 1.00 68.50 90 VAL A CA 1
ATOM 728 C C . VAL A 1 90 ? -22.224 -0.239 29.568 1.00 68.50 90 VAL A C 1
ATOM 730 O O . VAL A 1 90 ? -23.028 -0.003 30.469 1.00 68.50 90 VAL A O 1
ATOM 733 N N . ASN A 1 91 ? -22.611 -0.380 28.296 1.00 63.75 91 ASN A N 1
ATOM 734 C CA . ASN A 1 91 ? -23.994 -0.157 27.876 1.00 63.75 91 ASN A CA 1
ATOM 735 C C . ASN A 1 91 ? -24.967 -1.210 28.451 1.00 63.75 91 ASN A C 1
ATOM 737 O O . ASN A 1 91 ? -26.123 -0.905 28.731 1.00 63.75 91 ASN A O 1
ATOM 741 N N . ARG A 1 92 ? -24.494 -2.441 28.699 1.00 60.59 92 ARG A N 1
ATOM 742 C CA . ARG A 1 92 ? -25.271 -3.486 29.391 1.00 60.59 92 ARG A CA 1
ATOM 743 C C . ARG A 1 92 ? -25.380 -3.251 30.901 1.00 60.59 92 ARG A C 1
ATOM 745 O O . ARG A 1 92 ? -26.433 -3.518 31.469 1.00 60.59 92 ARG A O 1
ATOM 752 N N . SER A 1 93 ? -24.351 -2.695 31.541 1.00 54.91 93 SER A N 1
ATOM 753 C CA . SER A 1 93 ? -24.379 -2.352 32.973 1.00 54.91 93 SER A CA 1
ATOM 754 C C . SER A 1 93 ? -25.219 -1.108 33.297 1.00 54.91 93 SER A C 1
ATOM 756 O O . SER A 1 93 ? -25.669 -0.953 34.432 1.00 54.91 93 SER A O 1
ATOM 758 N N . CYS A 1 94 ? -25.488 -0.240 32.315 1.00 46.78 94 CYS A N 1
ATOM 759 C CA . CYS A 1 94 ? -26.295 0.975 32.499 1.00 46.78 94 CYS A CA 1
ATOM 760 C C . CYS A 1 94 ? -27.765 0.682 32.889 1.00 46.78 94 CYS A C 1
ATOM 762 O O . CYS A 1 94 ? -28.436 1.526 33.483 1.00 46.78 94 CYS A O 1
ATOM 764 N N . TRP A 1 95 ? -28.254 -0.543 32.658 1.00 45.75 95 TRP A N 1
AT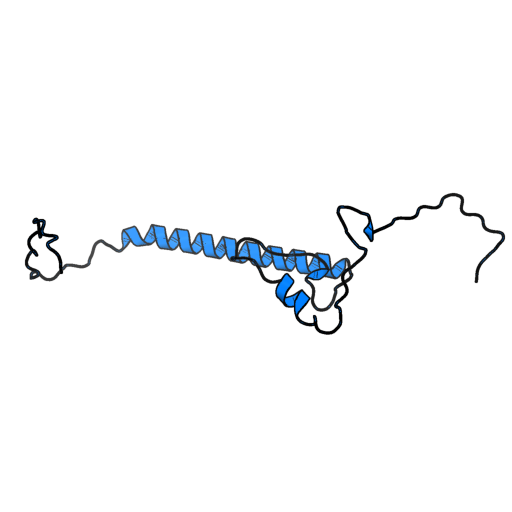OM 765 C CA . TRP A 1 95 ? -29.582 -0.977 33.110 1.00 45.75 95 TRP A CA 1
ATOM 766 C C . TRP A 1 95 ? -29.678 -1.222 34.624 1.00 45.75 95 TRP A C 1
ATOM 768 O O . TRP A 1 95 ? -30.775 -1.164 35.173 1.00 45.75 95 TRP A O 1
ATOM 778 N N . ILE A 1 96 ? -28.557 -1.444 35.321 1.00 50.94 96 ILE A N 1
ATOM 779 C CA . ILE A 1 96 ? -28.555 -1.756 36.763 1.00 50.94 96 ILE A CA 1
ATOM 780 C C . ILE A 1 96 ? -28.576 -0.479 37.627 1.00 50.94 96 ILE A C 1
ATOM 782 O O . ILE A 1 96 ? -29.039 -0.514 38.764 1.00 50.94 96 ILE A O 1
ATOM 786 N N . ILE A 1 97 ? -28.172 0.680 37.091 1.00 52.66 97 ILE A N 1
ATOM 787 C CA . ILE A 1 97 ? -28.037 1.928 37.876 1.00 52.66 97 ILE A CA 1
ATOM 788 C C . ILE A 1 97 ? -29.269 2.861 37.750 1.00 52.66 97 ILE A C 1
ATOM 790 O O . ILE A 1 97 ? -29.412 3.819 38.504 1.00 52.66 97 ILE A O 1
ATOM 794 N N . ARG A 1 98 ? -30.2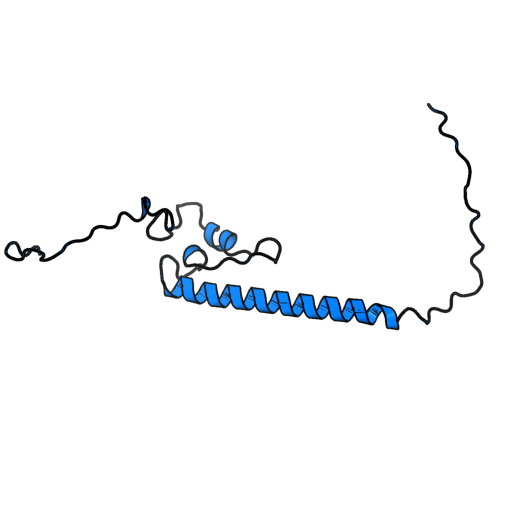59 2.558 36.895 1.00 47.47 98 ARG A N 1
ATOM 795 C CA . ARG A 1 98 ? -31.486 3.380 36.730 1.00 47.47 98 ARG A CA 1
ATOM 796 C C . ARG A 1 98 ? -32.626 3.102 37.732 1.00 47.47 98 ARG A C 1
ATOM 798 O O . ARG A 1 98 ? -33.777 3.422 37.450 1.00 47.47 98 ARG A O 1
ATOM 805 N N . ARG A 1 99 ? -32.344 2.548 38.918 1.00 46.09 99 ARG A N 1
ATOM 806 C CA . ARG A 1 99 ? -33.363 2.290 39.962 1.00 46.09 99 ARG A CA 1
ATOM 807 C C . ARG A 1 99 ? -33.081 2.969 41.307 1.00 46.09 99 ARG A C 1
ATOM 809 O O . ARG A 1 99 ? -33.367 2.393 42.347 1.00 46.09 99 ARG A O 1
ATOM 816 N N . ARG A 1 100 ? -32.550 4.198 41.327 1.00 45.06 100 ARG A N 1
ATOM 817 C CA . ARG A 1 100 ? -32.646 5.061 42.525 1.00 45.06 100 ARG A CA 1
ATOM 818 C C . ARG A 1 100 ? -32.366 6.539 42.240 1.00 45.06 100 ARG A C 1
ATOM 820 O O . ARG A 1 100 ? -31.446 7.126 42.786 1.00 45.06 100 ARG A O 1
ATOM 827 N N . ILE A 1 101 ? -33.191 7.160 41.403 1.00 44.88 101 ILE A N 1
ATOM 828 C CA . ILE A 1 101 ? -33.450 8.597 41.548 1.00 44.88 101 ILE A CA 1
ATOM 829 C C . ILE A 1 101 ? -34.889 8.689 42.033 1.00 44.88 101 ILE A C 1
ATOM 831 O O . ILE A 1 101 ? -35.835 8.509 41.269 1.00 44.88 101 ILE A O 1
ATOM 835 N N . VAL A 1 102 ? -35.028 8.857 43.347 1.00 42.41 102 VAL A N 1
ATOM 836 C CA . VAL A 1 102 ? -36.270 9.303 43.972 1.00 42.41 102 VAL A CA 1
ATOM 837 C C . VAL A 1 102 ? -36.532 10.691 43.398 1.00 42.41 102 VAL A C 1
ATOM 839 O O . VAL A 1 102 ? -35.795 11.630 43.682 1.00 42.41 102 VAL A O 1
ATOM 842 N N . TRP A 1 103 ? -37.531 10.798 42.528 1.00 31.70 103 TRP A N 1
ATOM 843 C CA . TRP A 1 103 ? -38.084 12.090 42.145 1.00 31.70 103 TRP A CA 1
ATOM 844 C C . TRP A 1 103 ? -38.657 12.750 43.409 1.00 31.70 103 TRP A C 1
ATOM 846 O O . TRP A 1 103 ? -39.471 12.110 44.083 1.00 31.70 103 TRP A O 1
ATOM 856 N N . PRO A 1 104 ? -38.267 13.987 43.768 1.00 42.03 104 PRO A N 1
ATOM 857 C CA . PRO A 1 104 ? -38.994 14.725 44.784 1.00 42.03 104 PRO A CA 1
ATOM 858 C C . PRO A 1 104 ? -40.410 14.981 44.257 1.00 42.03 104 PRO A C 1
ATOM 860 O O . PRO A 1 104 ? -40.612 15.393 43.114 1.00 42.03 104 PRO A O 1
ATOM 863 N N . GLN A 1 105 ? -41.389 14.642 45.089 1.00 45.16 105 GLN A N 1
ATOM 864 C CA . GLN A 1 105 ? -42.818 14.849 44.873 1.00 45.16 105 GLN A CA 1
ATOM 865 C C . GLN A 1 105 ? -43.057 16.304 44.437 1.00 45.16 105 GLN A C 1
ATOM 867 O O . GLN A 1 105 ? -42.782 17.212 45.218 1.00 45.16 105 GLN A O 1
ATOM 872 N N . GLY A 1 106 ? -43.544 16.544 43.213 1.00 50.25 106 GLY A N 1
ATOM 873 C CA . GLY A 1 106 ? -43.918 17.912 42.834 1.00 50.25 106 GLY A CA 1
ATOM 874 C C . GLY A 1 106 ? -44.042 18.287 41.358 1.00 50.25 106 GLY A C 1
ATOM 875 O O . GLY A 1 106 ? -44.290 19.457 41.095 1.00 50.25 106 GLY A O 1
ATOM 876 N N . PHE A 1 107 ? -43.907 17.379 40.384 1.00 45.19 107 PHE A N 1
ATOM 877 C CA . PHE A 1 107 ? -44.133 17.754 38.981 1.00 45.19 107 PHE A CA 1
ATOM 878 C C . PHE A 1 107 ? -45.549 17.383 38.532 1.00 45.19 107 PHE A C 1
ATOM 880 O O . PHE A 1 107 ? -45.889 16.207 38.377 1.00 45.19 107 PHE A O 1
ATOM 887 N N . GLN A 1 108 ? -46.391 18.405 38.375 1.00 45.88 108 GLN A N 1
ATOM 888 C CA . GLN A 1 108 ? -47.744 18.286 37.840 1.00 45.88 108 GLN A CA 1
ATOM 889 C C . GLN A 1 108 ? -47.721 17.652 36.442 1.00 45.88 108 GLN A C 1
ATOM 891 O O . GLN A 1 108 ? -46.853 17.934 35.616 1.00 45.88 108 GLN A O 1
ATOM 896 N N . ARG A 1 109 ? -48.700 16.779 36.175 1.00 41.44 109 ARG A N 1
ATOM 897 C CA . ARG A 1 109 ? -48.935 16.205 34.846 1.00 41.44 109 ARG A CA 1
ATOM 898 C C . ARG A 1 109 ? -49.225 17.336 33.860 1.00 41.44 109 ARG A C 1
ATOM 900 O O . ARG A 1 109 ? -50.222 18.033 34.017 1.00 41.44 109 ARG A O 1
ATOM 907 N N . VAL A 1 110 ? -48.399 17.466 32.825 1.00 53.28 110 VAL A N 1
ATOM 908 C CA . VAL A 1 110 ? -48.767 18.221 31.622 1.00 53.28 110 VAL A CA 1
ATOM 909 C C . VAL A 1 110 ? -49.926 17.466 30.950 1.00 53.28 110 VAL A C 1
ATOM 911 O O . VAL A 1 110 ? -49.804 16.250 30.760 1.00 53.28 110 VAL A O 1
ATOM 914 N N . PRO A 1 111 ? -51.059 18.112 30.623 1.00 39.16 111 PRO A N 1
ATOM 915 C CA . PRO A 1 111 ? -52.118 17.450 29.876 1.00 39.16 111 PRO A CA 1
ATOM 916 C C . PRO A 1 111 ? -51.636 17.123 28.459 1.00 39.16 111 PRO A C 1
ATOM 918 O O . PRO A 1 111 ? -50.903 17.897 27.844 1.00 39.16 111 PRO A O 1
ATOM 921 N N . ARG A 1 112 ? -52.069 15.970 27.937 1.00 43.38 112 ARG A N 1
ATOM 922 C CA . ARG A 1 112 ? -51.960 15.639 26.512 1.00 43.38 112 ARG A CA 1
ATOM 923 C C . ARG A 1 112 ? -52.607 16.761 25.701 1.00 43.38 112 ARG A C 1
ATOM 925 O O . ARG A 1 112 ? -53.794 17.024 25.869 1.00 43.38 112 ARG A O 1
ATOM 932 N N . ALA A 1 113 ? -51.828 17.398 24.834 1.00 43.81 113 ALA A N 1
ATOM 933 C CA . ALA A 1 113 ? -52.359 18.250 23.786 1.00 43.81 113 ALA A CA 1
ATOM 934 C C . ALA A 1 113 ? -52.893 17.351 22.662 1.00 43.81 113 ALA A C 1
ATOM 936 O O . ALA A 1 113 ? -52.175 17.026 21.720 1.00 43.81 113 ALA A O 1
ATOM 937 N N . ASP A 1 114 ? -54.148 16.938 22.801 1.00 42.62 114 ASP A N 1
ATOM 938 C CA . ASP A 1 114 ? -54.958 16.459 21.690 1.00 42.62 114 ASP A CA 1
ATOM 939 C C . ASP A 1 114 ? -55.780 17.658 21.198 1.00 42.62 114 ASP A C 1
ATOM 941 O O . ASP A 1 114 ? -56.731 18.032 21.869 1.00 42.62 114 ASP A O 1
ATOM 945 N N . THR A 1 115 ? -55.396 18.279 20.074 1.00 45.31 115 THR A N 1
ATOM 946 C CA . THR A 1 115 ? -56.318 18.791 19.034 1.00 45.31 115 THR A CA 1
ATOM 947 C C . THR A 1 115 ? -55.556 19.357 17.833 1.00 45.31 115 THR A C 1
ATOM 949 O O . THR A 1 115 ? -54.640 20.166 17.971 1.00 45.31 115 THR A O 1
ATOM 952 N N . CYS A 1 116 ? -56.007 18.931 16.652 1.00 36.56 116 CYS A N 1
ATOM 953 C CA . CYS A 1 116 ? -55.756 19.480 15.323 1.00 36.56 116 CYS A CA 1
ATOM 954 C C . CYS A 1 116 ? -55.909 21.006 15.223 1.00 36.56 116 CYS A C 1
ATOM 956 O O . CYS A 1 116 ? -56.755 21.595 15.890 1.00 36.56 116 CYS A O 1
ATOM 958 N N . GLY A 1 117 ? -55.195 21.607 14.265 1.00 34.88 117 GLY A N 1
ATOM 959 C CA . GLY A 1 117 ? -55.467 22.970 13.807 1.00 34.88 117 GLY A CA 1
ATOM 960 C C . GLY A 1 117 ? -54.396 23.538 12.878 1.00 34.88 117 GLY A C 1
ATOM 961 O O . GLY A 1 117 ? -53.749 24.513 13.233 1.00 34.88 117 GLY A O 1
ATOM 962 N N . TRP A 1 118 ? -54.190 22.942 11.697 1.00 36.25 118 TRP A N 1
ATOM 963 C CA . TRP A 1 118 ? -53.536 23.657 10.594 1.00 36.25 118 TRP A CA 1
ATOM 964 C C . TRP A 1 118 ? -54.579 24.573 9.942 1.00 36.25 118 TRP A C 1
ATOM 966 O O . TRP A 1 118 ? -55.446 24.102 9.209 1.00 36.25 118 TRP A O 1
ATOM 976 N N . ALA A 1 119 ? -54.498 25.870 10.231 1.00 35.81 119 ALA A N 1
ATOM 977 C CA . ALA A 1 119 ? -55.112 26.947 9.461 1.00 35.81 119 ALA A CA 1
ATOM 978 C C . ALA A 1 119 ? -54.007 27.968 9.151 1.00 35.81 119 ALA A C 1
ATOM 980 O O . ALA A 1 119 ? -53.188 28.269 10.018 1.00 35.81 119 ALA A O 1
ATOM 981 N N . GLY A 1 120 ? -53.927 28.389 7.889 1.00 39.47 120 GLY A N 1
ATOM 982 C CA . GLY A 1 120 ? -52.757 29.043 7.310 1.00 39.47 120 GLY A CA 1
ATOM 983 C C . GLY A 1 120 ? -52.623 30.545 7.550 1.00 39.47 120 GLY A C 1
ATOM 984 O O . GLY A 1 120 ? -53.525 31.203 8.066 1.00 39.47 120 GLY A O 1
ATOM 985 N N . ALA A 1 121 ? -51.475 31.040 7.094 1.00 35.34 121 ALA A N 1
ATOM 986 C CA . ALA A 1 121 ? -51.192 32.375 6.579 1.00 35.34 121 ALA A CA 1
ATOM 987 C C . ALA A 1 121 ? -49.962 32.253 5.667 1.00 35.34 121 ALA A C 1
ATOM 989 O O . ALA A 1 121 ? -49.050 31.475 6.040 1.00 35.34 121 ALA A O 1
#

Foldseek 3Di:
DDDVPDDDPDDDDDDQCPPPVRVDQWDDADPPRLCVLVVQQDADPLPRGDAALSNANPRGSDPVRRVVSVVVRVVSNVVSVVVVVVVVVVVVCVVVPPPDDPDPPDDDDDDDPDDDDDDDD

Sequence (121 aa):
MKQPHLQPTQAQLHHWNDDPFAYGAYTYTPPGAEQARYLLAQPLANRVFWAGEATDDLWFSSVHGAYRTGERAAREIMARVAQKRLQIRVNRSCWIIRRRIVWPQGFQRVPRADTCGWAGA